Protein AF-A0A8H5BS83-F1 (afdb_monomer_lite)

Foldseek 3Di:
DDDDDDDDDDDDDPPPPDPPPPPPPPPDAAEDEDADQDALVRLLVVVVVPHQEYEYAQKAAPVVAQIDGRPNRLNSVVSNVSSPHPHYHYDYHGHDDDPRRHDDPVRNVVRSVVVVVVRD

Secondary structure (DSSP, 8-state):
------------------------------EEEESS---HHHHHHHHHTT--EEEEEEEE--GGGT-EE-TTHHHHHHHHHHTT--EEEEEE-----STT-S--HHHHHHHHHHHHHTT-

Radius of gyration: 28.86 Å; chains: 1; bounding box: 97×29×57 Å

InterPro domains:
  IPR002053 Glycoside hydrolase, family 25 [PS51904] (28-120)
  IPR017853 Glycoside hydrolase superfamily [SSF51445] (29-105)
  IPR051595 Glycosyl Hydrolase 25 Enzymes [PTHR23208] (21-112)

Sequence (120 aa):
MTTLEFASSAMFKPLLSLPLGAVSALTLVHGVDSSQLVSIATWQKTYDQGFTKAVVRGYQKACSVGGRVDSNFVQSYKNARAAGFTNIDTYWYPCTGFKNKYKSYAKQIAELGATFDANK

pLDDT: mean 84.96, std 18.14, range [33.09, 98.75]

Structure (mmCIF, N/CA/C/O backbone):
data_AF-A0A8H5BS83-F1
#
_entry.id   AF-A0A8H5BS83-F1
#
loop_
_atom_site.group_PDB
_atom_site.id
_atom_site.type_symbol
_atom_site.label_atom_id
_atom_site.label_alt_id
_atom_site.label_comp_id
_atom_site.label_asym_id
_atom_site.label_entity_id
_atom_site.label_seq_id
_atom_site.pdbx_PDB_ins_code
_atom_site.Cartn_x
_atom_site.Cartn_y
_atom_site.Cartn_z
_atom_site.occupancy
_atom_site.B_iso_or_equiv
_atom_site.auth_seq_id
_atom_site.auth_comp_id
_atom_site.auth_asym_id
_atom_site.auth_atom_id
_atom_site.pdbx_PDB_model_num
ATOM 1 N N . MET A 1 1 ? -76.843 -1.249 36.168 1.00 39.59 1 MET A N 1
ATOM 2 C CA . MET A 1 1 ? -77.778 -0.583 35.239 1.00 39.59 1 MET A CA 1
ATOM 3 C C . MET A 1 1 ? -77.256 0.836 35.045 1.00 39.59 1 MET A C 1
ATOM 5 O O . MET A 1 1 ? -77.323 1.590 36.000 1.00 39.59 1 MET A O 1
ATOM 9 N N . THR A 1 2 ? -76.392 1.111 34.054 1.00 37.03 2 THR A N 1
ATOM 10 C CA . THR A 1 2 ? -76.715 1.424 32.629 1.00 37.03 2 THR A CA 1
ATOM 11 C C . THR A 1 2 ? -77.603 2.681 32.593 1.00 37.03 2 THR A C 1
ATOM 13 O O . THR A 1 2 ? -78.666 2.636 33.194 1.00 37.03 2 THR A O 1
ATOM 16 N N . THR A 1 3 ? -77.277 3.846 32.019 1.00 39.97 3 THR A N 1
ATOM 17 C CA . THR A 1 3 ? -76.352 4.276 30.945 1.00 39.97 3 THR A CA 1
ATOM 18 C C . THR A 1 3 ? -76.298 5.812 30.958 1.00 39.97 3 THR A C 1
ATOM 20 O O . THR A 1 3 ? -77.293 6.439 31.311 1.00 39.97 3 THR A O 1
ATOM 23 N N . LEU A 1 4 ? -75.207 6.419 30.484 1.00 33.09 4 LEU A N 1
ATOM 24 C CA . LEU A 1 4 ? -75.225 7.776 29.924 1.00 33.09 4 LEU A CA 1
ATOM 25 C C . LEU A 1 4 ? -74.154 7.865 28.829 1.00 33.09 4 LEU A C 1
ATOM 27 O O . LEU A 1 4 ? -72.963 7.751 29.108 1.00 33.09 4 LEU A O 1
ATOM 31 N N . GLU A 1 5 ? -74.604 8.013 27.583 1.00 47.50 5 GLU A N 1
ATOM 32 C CA . GLU A 1 5 ? -73.781 8.438 26.452 1.00 47.50 5 GLU A CA 1
ATOM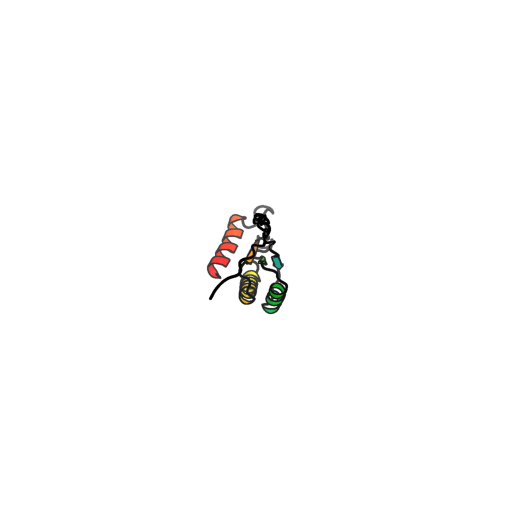 33 C C . GLU A 1 5 ? -73.657 9.964 26.463 1.00 47.50 5 GLU A C 1
ATOM 35 O O . GLU A 1 5 ? -74.653 10.661 26.639 1.00 47.50 5 GLU A O 1
ATOM 40 N N . PHE A 1 6 ? -72.460 10.477 26.179 1.00 38.94 6 PHE A N 1
ATOM 41 C CA . PHE A 1 6 ? -72.295 11.752 25.487 1.00 38.94 6 PHE A CA 1
ATOM 42 C C . PHE A 1 6 ? -71.149 11.624 24.485 1.00 38.94 6 PHE A C 1
ATOM 44 O O . PHE A 1 6 ? -70.009 11.320 24.839 1.00 38.94 6 PHE A O 1
ATOM 51 N N . ALA A 1 7 ? -71.490 11.845 23.219 1.00 48.47 7 ALA A N 1
ATOM 52 C CA . ALA A 1 7 ? -70.564 11.956 22.109 1.00 48.47 7 ALA A CA 1
ATOM 53 C C . ALA A 1 7 ? -69.675 13.201 22.269 1.00 48.47 7 ALA A C 1
ATOM 55 O O . ALA A 1 7 ? -70.159 14.282 22.599 1.00 48.47 7 ALA A O 1
ATOM 56 N N . SER A 1 8 ? -68.382 13.061 21.971 1.00 52.06 8 SER A N 1
ATOM 57 C CA . SER A 1 8 ? -67.481 14.189 21.734 1.00 52.06 8 SER A CA 1
ATOM 58 C C . SER A 1 8 ? -66.656 13.906 20.485 1.00 52.06 8 SER A C 1
ATOM 60 O O . SER A 1 8 ? -65.900 12.936 20.418 1.00 52.06 8 SER A O 1
ATOM 62 N N . SER A 1 9 ? -66.861 14.744 19.470 1.00 54.56 9 SER A N 1
ATOM 63 C CA . SER A 1 9 ? -66.128 14.746 18.209 1.00 54.56 9 SER A CA 1
ATOM 64 C C . SER A 1 9 ? -64.641 14.994 18.451 1.00 54.56 9 SER A C 1
ATOM 66 O O . SER A 1 9 ? -64.250 16.086 18.858 1.00 54.56 9 SER A O 1
ATOM 68 N N . ALA A 1 10 ? -63.798 14.016 18.126 1.00 55.28 10 ALA A N 1
ATOM 69 C CA . ALA A 1 10 ? -62.362 14.227 18.001 1.00 55.28 10 ALA A CA 1
ATOM 70 C C . ALA A 1 10 ? -61.991 14.345 16.516 1.00 55.28 10 ALA A C 1
ATOM 72 O O . ALA A 1 10 ? -62.198 13.432 15.720 1.00 55.28 10 ALA A O 1
ATOM 73 N N . MET A 1 11 ? -61.469 15.521 16.170 1.00 60.38 11 MET A N 1
ATOM 74 C CA . MET A 1 11 ? -60.917 15.909 14.875 1.00 60.38 11 MET A CA 1
ATOM 75 C C . MET A 1 11 ? -60.063 14.807 14.231 1.00 60.38 11 MET A C 1
ATOM 77 O O . MET A 1 11 ? -59.026 14.418 14.768 1.00 60.38 11 MET A O 1
ATOM 81 N N . PHE A 1 12 ? -60.428 14.399 13.016 1.00 51.12 12 PHE A N 1
ATOM 82 C CA . PHE A 1 12 ? -59.527 13.684 12.115 1.00 51.12 12 PHE A CA 1
ATOM 83 C C . PHE A 1 12 ? -58.439 14.661 11.637 1.00 51.12 12 PHE A C 1
ATOM 85 O O . PHE A 1 12 ? -58.647 15.443 10.710 1.00 51.12 12 PHE A O 1
ATOM 92 N N . LYS A 1 13 ? -57.273 14.660 12.293 1.00 61.16 13 LYS A N 1
ATOM 93 C CA . LYS A 1 13 ? -56.057 15.280 11.746 1.00 61.16 13 LYS A CA 1
ATOM 94 C C . LYS A 1 13 ? -55.465 14.319 10.712 1.00 61.16 13 LYS A C 1
ATOM 96 O O . LYS A 1 13 ? -55.112 13.204 11.098 1.00 61.16 13 LYS A O 1
ATOM 101 N N . PRO A 1 14 ? -55.311 14.706 9.434 1.00 51.28 14 PRO A N 1
ATOM 102 C CA . PRO A 1 14 ? -54.556 13.887 8.505 1.00 51.28 14 PRO A CA 1
ATOM 103 C C . PRO A 1 14 ? -53.094 13.917 8.954 1.00 51.28 14 PRO A C 1
ATOM 105 O O . PRO A 1 14 ? -52.447 14.965 8.960 1.00 51.28 14 PRO A O 1
ATOM 108 N N . LEU A 1 15 ? -52.586 12.765 9.391 1.00 62.50 15 LEU A N 1
ATOM 109 C CA . LEU A 1 15 ? -51.164 12.561 9.609 1.00 62.50 15 LEU A CA 1
ATOM 110 C C . LEU A 1 15 ? -50.515 12.587 8.223 1.00 62.50 15 LEU A C 1
ATOM 112 O O . LEU A 1 15 ? -50.563 11.602 7.490 1.00 62.50 15 LEU A O 1
ATOM 116 N N . LEU A 1 16 ? -49.989 13.747 7.831 1.00 59.75 16 LEU A N 1
ATOM 117 C CA . LEU A 1 16 ? -49.218 13.901 6.605 1.00 59.75 16 LEU A CA 1
ATOM 118 C C . LEU A 1 16 ? -47.901 13.137 6.804 1.00 59.75 16 LEU A C 1
ATOM 120 O O . LEU A 1 16 ? -46.929 13.667 7.339 1.00 59.75 16 LEU A O 1
ATOM 124 N N . SER A 1 17 ? -47.898 11.856 6.446 1.00 64.12 17 SER A N 1
ATOM 125 C CA . SER A 1 17 ? -46.708 11.019 6.374 1.00 64.12 17 SER A CA 1
ATOM 126 C C . SER A 1 17 ? -45.834 11.529 5.233 1.00 64.12 17 SER A C 1
ATOM 128 O O . SER A 1 17 ? -45.966 11.121 4.082 1.00 64.12 17 SER A O 1
ATOM 130 N N . LEU A 1 18 ? -44.951 12.474 5.556 1.00 61.38 18 LEU A N 1
ATOM 131 C CA . LEU A 1 18 ? -43.891 12.905 4.658 1.00 61.38 18 LEU A CA 1
ATOM 132 C C . LEU A 1 18 ? -43.026 11.668 4.358 1.00 61.38 18 LEU A C 1
ATOM 134 O O . LEU A 1 18 ? -42.468 11.099 5.303 1.00 61.38 18 LEU A O 1
ATOM 138 N N . PRO A 1 19 ? -42.908 11.205 3.100 1.00 60.75 19 PRO A N 1
ATOM 139 C CA . PRO A 1 19 ? -41.924 10.190 2.790 1.00 60.75 19 PRO A CA 1
ATOM 140 C C . PRO A 1 19 ? -40.574 10.864 3.005 1.00 60.75 19 PRO A C 1
ATOM 142 O O . PRO A 1 19 ? -40.184 11.754 2.248 1.00 60.75 19 PRO A O 1
ATOM 145 N N . LEU A 1 20 ? -39.891 10.494 4.088 1.00 63.34 20 LEU A N 1
ATOM 146 C CA . LEU A 1 20 ? -38.491 10.822 4.291 1.00 63.34 20 LEU A CA 1
ATOM 147 C C . LEU A 1 20 ? -37.751 10.126 3.147 1.00 63.34 20 LEU A C 1
ATOM 149 O O . LEU A 1 20 ? -37.424 8.943 3.225 1.00 63.34 20 LEU A O 1
ATOM 153 N N . GLY A 1 21 ? -37.607 10.833 2.025 1.00 62.72 21 GLY A N 1
ATOM 154 C CA . GLY A 1 21 ? -36.813 10.376 0.903 1.00 62.72 21 GLY A CA 1
ATOM 155 C C . GLY A 1 21 ? -35.449 10.023 1.462 1.00 62.72 21 GLY A C 1
ATOM 156 O O . GLY A 1 21 ? -34.810 10.864 2.094 1.00 62.72 21 GLY A O 1
ATOM 157 N N . ALA A 1 22 ? -35.054 8.762 1.309 1.00 65.38 22 ALA A N 1
ATOM 158 C CA . ALA A 1 22 ? -33.744 8.295 1.708 1.00 65.38 22 ALA A CA 1
ATOM 159 C C . ALA A 1 22 ? -32.716 9.095 0.907 1.00 65.38 22 ALA A C 1
ATOM 161 O O . ALA A 1 22 ? -32.412 8.779 -0.242 1.00 65.38 22 ALA A O 1
ATOM 162 N N . VAL A 1 23 ? -32.215 10.179 1.495 1.00 63.66 23 VAL A N 1
ATOM 163 C CA . VAL A 1 23 ? -31.027 10.845 0.993 1.00 63.66 23 VAL A CA 1
ATOM 164 C C . VAL A 1 23 ? -29.923 9.833 1.245 1.00 63.66 23 VAL A C 1
ATOM 166 O O . VAL A 1 23 ? -29.506 9.646 2.387 1.00 63.66 23 VAL A O 1
ATOM 169 N N . SER A 1 24 ? -29.515 9.096 0.210 1.00 62.91 24 SER A N 1
ATOM 170 C CA . SER A 1 24 ? -28.300 8.292 0.277 1.00 62.91 24 SER A CA 1
ATOM 171 C C . SER A 1 24 ? -27.160 9.251 0.587 1.00 62.91 24 SER A C 1
ATOM 173 O O . SER A 1 24 ? -26.641 9.927 -0.299 1.00 62.91 24 SER A O 1
ATOM 175 N N . ALA A 1 25 ? -26.809 9.357 1.866 1.00 65.69 25 ALA A N 1
ATOM 176 C CA . ALA A 1 25 ? -25.609 10.043 2.281 1.00 65.69 25 ALA A CA 1
ATOM 177 C C . ALA A 1 25 ? -24.447 9.281 1.645 1.00 65.69 25 ALA A C 1
ATOM 179 O O . ALA A 1 25 ? -24.178 8.132 1.997 1.00 65.69 25 ALA A O 1
ATOM 180 N N . LEU A 1 26 ? -23.793 9.898 0.662 1.00 71.25 26 LEU A N 1
ATOM 181 C CA . LEU A 1 26 ? -22.501 9.425 0.191 1.00 71.25 26 LEU A CA 1
ATOM 182 C C . LEU A 1 26 ? -21.574 9.446 1.408 1.00 71.25 26 LEU A C 1
ATOM 184 O O . LEU A 1 26 ? -21.247 10.511 1.930 1.00 71.25 26 LEU A O 1
ATOM 188 N N . THR A 1 27 ? -21.204 8.271 1.909 1.00 76.50 27 THR A N 1
ATOM 189 C CA . THR A 1 27 ? -20.268 8.154 3.025 1.00 76.50 27 THR A CA 1
ATOM 190 C C . THR A 1 27 ? -18.903 8.630 2.550 1.00 76.50 27 THR A C 1
ATOM 192 O O . THR A 1 27 ? -18.232 7.938 1.780 1.00 76.50 27 THR A O 1
ATOM 195 N N . LEU A 1 28 ? -18.502 9.826 2.979 1.00 85.38 28 LEU A N 1
ATOM 196 C CA . LEU A 1 28 ? -17.177 10.363 2.706 1.00 85.38 28 LEU A CA 1
ATOM 197 C C . LEU A 1 28 ? -16.125 9.470 3.380 1.00 85.38 28 LEU A C 1
ATOM 199 O O . LEU A 1 28 ? -16.129 9.303 4.599 1.00 85.38 28 LEU A O 1
ATOM 203 N N . VAL A 1 29 ? -15.234 8.878 2.581 1.00 91.44 29 VAL A N 1
ATOM 204 C CA . VAL A 1 29 ? -14.134 8.047 3.086 1.00 91.44 29 VAL A CA 1
ATOM 205 C C . VAL A 1 29 ? -12.935 8.938 3.379 1.00 91.44 29 VAL A C 1
ATOM 207 O O . VAL A 1 29 ? -12.301 9.457 2.461 1.00 91.44 29 VAL A O 1
ATOM 210 N N . HIS A 1 30 ? -12.601 9.083 4.659 1.00 94.19 30 HIS A N 1
ATOM 211 C CA . HIS A 1 30 ? -11.379 9.756 5.086 1.00 94.19 30 HIS A CA 1
ATOM 212 C C . HIS A 1 30 ? -10.222 8.758 5.074 1.00 94.19 30 HIS A C 1
ATOM 214 O O . HIS A 1 30 ? -10.194 7.802 5.855 1.00 94.19 30 HIS A O 1
ATOM 220 N N . GLY A 1 31 ? -9.287 8.978 4.152 1.00 96.12 31 GLY A N 1
ATOM 221 C CA . GLY A 1 31 ? -8.074 8.187 4.016 1.00 96.12 31 GLY A CA 1
ATOM 222 C C . GLY A 1 31 ? -6.843 8.916 4.539 1.00 96.12 31 GLY A C 1
ATOM 223 O O . GLY A 1 31 ? -6.771 10.140 4.478 1.00 96.12 31 GLY A O 1
ATOM 224 N N . VAL A 1 32 ? -5.866 8.153 5.015 1.00 97.38 32 VAL A N 1
ATOM 225 C CA . VAL A 1 32 ? -4.534 8.643 5.387 1.00 97.38 32 VAL A CA 1
ATOM 226 C C . VAL A 1 32 ? -3.475 7.813 4.668 1.00 97.38 32 VAL A C 1
ATOM 228 O O . VAL A 1 32 ? -3.556 6.582 4.649 1.00 97.38 32 VAL A O 1
ATOM 231 N N . ASP A 1 33 ? -2.488 8.477 4.064 1.00 97.62 33 ASP A N 1
ATOM 232 C CA . ASP A 1 33 ? -1.376 7.816 3.389 1.00 97.62 33 ASP A CA 1
ATOM 233 C C . ASP A 1 33 ? -0.045 7.994 4.123 1.00 97.62 33 ASP A C 1
ATOM 235 O O . ASP A 1 33 ? 0.177 8.962 4.851 1.00 97.62 33 ASP A O 1
ATOM 239 N N . SER A 1 34 ? 0.856 7.031 3.940 1.00 97.56 34 SER A N 1
ATOM 240 C CA . SER A 1 34 ? 2.245 7.192 4.352 1.00 97.56 34 SER A CA 1
ATOM 241 C C . SER A 1 34 ? 3.192 6.420 3.450 1.00 97.56 34 SER A C 1
ATOM 243 O O . SER A 1 34 ? 2.916 5.319 2.962 1.00 97.56 34 SER A O 1
ATOM 245 N N . SER A 1 35 ? 4.365 7.015 3.266 1.00 96.62 35 SER A N 1
ATOM 246 C CA . SER A 1 35 ? 5.483 6.431 2.539 1.00 96.62 35 SER A CA 1
ATOM 247 C C . SER A 1 35 ? 6.583 5.886 3.453 1.00 96.62 35 SER A C 1
ATOM 249 O O . SER A 1 35 ? 7.615 5.431 2.959 1.00 96.62 35 SER A O 1
ATOM 251 N N . GLN A 1 36 ? 6.427 6.037 4.766 1.00 97.38 36 GLN A N 1
ATOM 252 C CA . GLN A 1 36 ? 7.386 5.593 5.773 1.00 97.38 36 GLN A CA 1
ATOM 253 C C . GLN A 1 36 ? 6.876 4.324 6.455 1.00 97.38 36 GLN A C 1
ATOM 255 O O . GLN A 1 36 ? 5.709 3.947 6.317 1.00 97.38 36 GLN A O 1
ATOM 260 N N . LEU A 1 37 ? 7.751 3.664 7.213 1.00 98.12 37 LEU A N 1
ATOM 261 C CA . LEU A 1 37 ? 7.304 2.631 8.134 1.00 98.12 37 LEU A CA 1
ATOM 262 C C . LEU A 1 37 ? 6.466 3.284 9.239 1.00 98.12 37 LEU A C 1
ATOM 264 O O . LEU A 1 37 ? 6.969 4.112 9.996 1.00 98.12 37 LEU A O 1
ATOM 268 N N . VAL A 1 38 ? 5.191 2.912 9.326 1.00 97.94 38 VAL A N 1
ATOM 269 C CA . VAL A 1 38 ? 4.267 3.411 10.351 1.00 97.94 38 VAL A CA 1
ATOM 270 C C . VAL A 1 38 ? 4.008 2.294 11.355 1.00 97.94 38 VAL A C 1
ATOM 272 O O . VAL A 1 38 ? 3.715 1.161 10.969 1.00 97.94 38 VAL A O 1
ATOM 275 N N . SER A 1 39 ? 4.155 2.591 12.646 1.00 98.56 39 SER A N 1
ATOM 276 C CA . SER A 1 39 ? 3.918 1.624 13.722 1.00 98.56 39 SER A CA 1
ATOM 277 C C . SER A 1 39 ? 2.428 1.295 13.868 1.00 98.56 39 SER A C 1
ATOM 279 O O . SER A 1 39 ? 1.564 2.066 13.449 1.00 98.56 39 SER A O 1
ATOM 281 N N . ILE A 1 40 ? 2.121 0.169 14.520 1.00 98.75 40 ILE A N 1
ATOM 282 C CA . ILE A 1 40 ? 0.737 -0.208 14.855 1.00 98.75 40 ILE A CA 1
ATOM 283 C C . ILE A 1 40 ? 0.071 0.895 15.689 1.00 98.75 40 ILE A C 1
ATOM 285 O O . ILE A 1 40 ? -1.036 1.307 15.373 1.00 98.75 40 ILE A O 1
ATOM 289 N N . ALA A 1 41 ? 0.763 1.432 16.701 1.00 98.69 41 ALA A N 1
ATOM 290 C CA . ALA A 1 41 ? 0.219 2.470 17.579 1.00 98.69 41 ALA A CA 1
ATOM 291 C C . ALA A 1 41 ? -0.143 3.764 16.829 1.00 98.69 41 ALA A C 1
ATOM 293 O O . ALA A 1 41 ? -1.162 4.386 17.124 1.00 98.69 41 ALA A O 1
ATOM 294 N N . THR A 1 42 ? 0.659 4.166 15.838 1.00 98.50 42 THR A N 1
ATOM 295 C CA . THR A 1 42 ? 0.344 5.341 15.017 1.00 98.50 42 THR A CA 1
ATOM 296 C C . THR A 1 42 ? -0.873 5.088 14.131 1.00 98.50 42 THR A C 1
ATOM 298 O O . THR A 1 42 ? -1.751 5.946 14.068 1.00 98.50 42 THR A O 1
ATOM 301 N N . TRP A 1 43 ? -0.973 3.912 13.499 1.00 98.25 43 TRP A N 1
ATOM 302 C CA . TRP A 1 43 ? -2.178 3.547 12.749 1.00 98.25 43 TRP A CA 1
ATOM 303 C C . TRP A 1 43 ? -3.412 3.479 13.651 1.00 98.25 43 TRP A C 1
ATOM 305 O O . TRP A 1 43 ? -4.445 4.039 13.297 1.00 98.25 43 TRP A O 1
ATOM 315 N N . GLN A 1 44 ? -3.296 2.886 14.840 1.00 98.56 44 GLN A N 1
ATOM 316 C CA . GLN A 1 44 ? -4.401 2.808 15.794 1.00 98.56 44 GLN A CA 1
ATOM 317 C C . GLN A 1 44 ? -4.899 4.207 16.156 1.00 98.56 44 GLN A C 1
ATOM 319 O O . GLN A 1 44 ? -6.088 4.478 16.061 1.00 98.56 44 GLN A O 1
ATOM 324 N N . LYS A 1 45 ? -3.983 5.143 16.432 1.00 98.38 45 LYS A N 1
ATOM 325 C CA . LYS A 1 45 ? -4.352 6.536 16.698 1.00 98.38 45 LYS A CA 1
ATOM 326 C C . LYS A 1 45 ? -5.122 7.173 15.538 1.00 98.38 45 LYS A C 1
ATOM 328 O O . LYS A 1 45 ? -6.075 7.903 15.783 1.00 98.38 45 LYS A O 1
ATOM 333 N N . THR A 1 46 ? -4.729 6.924 14.286 1.00 97.50 46 THR A N 1
ATOM 334 C CA . THR A 1 46 ? -5.483 7.441 13.127 1.00 97.50 46 THR A CA 1
ATOM 335 C C . THR A 1 46 ? -6.853 6.780 12.984 1.00 97.50 46 THR A C 1
ATOM 337 O O . THR A 1 46 ? -7.826 7.458 12.669 1.00 97.50 46 THR A O 1
ATOM 340 N N . TYR A 1 47 ? -6.954 5.481 13.266 1.00 97.50 47 TYR A N 1
ATOM 341 C CA . TYR A 1 47 ? -8.224 4.763 13.259 1.00 97.50 47 TYR A CA 1
ATOM 342 C C . TYR A 1 47 ? -9.182 5.329 14.319 1.00 97.50 47 TYR A C 1
ATOM 344 O O . TYR A 1 47 ? -10.322 5.670 14.011 1.00 97.50 47 TYR A O 1
ATOM 352 N N . ASP A 1 48 ? -8.684 5.556 15.537 1.00 97.75 48 ASP A N 1
ATOM 353 C CA . ASP A 1 48 ? -9.441 6.138 16.653 1.00 97.75 48 ASP A CA 1
ATOM 354 C C . ASP A 1 48 ? -9.883 7.591 16.376 1.00 97.75 48 ASP A C 1
ATOM 356 O O . ASP A 1 48 ? -10.855 8.076 16.952 1.00 97.75 48 ASP A O 1
ATOM 360 N N . GLN A 1 49 ? -9.196 8.292 15.465 1.00 97.31 49 GLN A N 1
ATOM 361 C CA . GLN A 1 49 ? -9.572 9.624 14.972 1.00 97.31 49 GLN A CA 1
ATOM 362 C C . GLN A 1 49 ? -10.639 9.594 13.863 1.00 97.31 49 GLN A C 1
ATOM 364 O O . GLN A 1 49 ? -11.035 10.650 13.370 1.00 97.31 49 GLN A O 1
ATOM 369 N N . GLY A 1 50 ? -11.118 8.411 13.468 1.00 96.12 50 GLY A N 1
ATOM 370 C CA . GLY A 1 50 ? -12.205 8.243 12.504 1.00 96.12 50 GLY A CA 1
ATOM 371 C C . GLY A 1 50 ? -11.764 8.116 11.045 1.00 96.12 50 GLY A C 1
ATOM 372 O O . GLY A 1 50 ? -12.610 8.156 10.149 1.00 96.12 50 GLY A O 1
ATOM 373 N N . PHE A 1 51 ? -10.466 7.945 10.774 1.00 97.56 51 PHE A N 1
ATOM 374 C CA . PHE A 1 51 ? -10.015 7.580 9.432 1.00 97.56 51 PHE A CA 1
ATOM 375 C C . PHE A 1 51 ? -10.398 6.131 9.144 1.00 97.56 51 PHE A C 1
ATOM 377 O O . PHE A 1 51 ? -10.113 5.228 9.925 1.00 97.56 51 PHE A O 1
ATOM 384 N N . THR A 1 52 ? -11.024 5.902 7.994 1.00 96.00 52 THR A N 1
ATOM 385 C CA . THR A 1 52 ? -11.564 4.587 7.619 1.00 96.00 52 THR A CA 1
ATOM 386 C C . THR A 1 52 ? -10.775 3.918 6.505 1.00 96.00 52 THR A C 1
ATOM 388 O O . THR A 1 52 ? -11.048 2.763 6.186 1.00 96.00 52 THR A O 1
ATOM 391 N N . LYS A 1 53 ? -9.783 4.608 5.927 1.00 98.12 53 LYS A N 1
ATOM 392 C CA . LYS A 1 53 ? -8.903 4.074 4.887 1.00 98.12 53 LYS A CA 1
ATOM 393 C C . LYS A 1 53 ? -7.431 4.359 5.177 1.00 98.12 53 LYS A C 1
ATOM 395 O O . LYS A 1 53 ? -7.062 5.492 5.470 1.00 98.12 53 LYS A O 1
ATOM 400 N N . ALA A 1 54 ? -6.585 3.346 5.023 1.00 98.19 54 ALA A N 1
ATOM 401 C CA . ALA A 1 54 ? -5.131 3.504 5.041 1.00 98.19 54 ALA A CA 1
ATOM 402 C C . ALA A 1 54 ? -4.571 3.329 3.623 1.00 98.19 54 ALA A C 1
ATOM 404 O O . ALA A 1 54 ? -5.025 2.462 2.878 1.00 98.19 54 ALA A O 1
ATOM 405 N N . VAL A 1 55 ? -3.582 4.135 3.238 1.00 98.38 55 VAL A N 1
ATOM 406 C CA . VAL A 1 55 ? -2.899 4.009 1.944 1.00 98.38 55 VAL A CA 1
ATOM 407 C C . VAL A 1 55 ? -1.393 3.895 2.164 1.00 98.38 55 VAL A C 1
ATOM 409 O O . VAL A 1 55 ? -0.722 4.836 2.579 1.00 98.38 55 VAL A O 1
ATOM 412 N N . VAL A 1 56 ? -0.826 2.727 1.887 1.00 98.19 56 VAL A N 1
ATOM 413 C CA . VAL A 1 56 ? 0.607 2.471 2.102 1.00 98.19 56 VAL A CA 1
ATOM 414 C C . VAL A 1 56 ? 1.352 2.602 0.777 1.00 98.19 56 VAL A C 1
ATOM 416 O O . VAL A 1 56 ? 0.901 2.045 -0.222 1.00 98.19 56 VAL A O 1
ATOM 419 N N . ARG A 1 57 ? 2.513 3.271 0.719 1.00 98.38 57 ARG A N 1
ATOM 420 C CA . ARG A 1 57 ? 3.337 3.221 -0.506 1.00 98.38 57 ARG A CA 1
ATOM 421 C C . ARG A 1 57 ? 3.797 1.790 -0.779 1.00 98.38 57 ARG A C 1
ATOM 423 O O . ARG A 1 57 ? 4.565 1.234 -0.001 1.00 98.38 57 ARG A O 1
ATOM 430 N N . GLY A 1 58 ? 3.367 1.222 -1.900 1.00 97.56 58 GLY A N 1
ATOM 431 C CA . GLY A 1 58 ? 3.724 -0.141 -2.301 1.00 97.56 58 GLY A CA 1
ATOM 432 C C . GLY A 1 58 ? 4.953 -0.190 -3.184 1.00 97.56 58 GLY A C 1
ATOM 433 O O . GLY A 1 58 ? 5.732 -1.136 -3.142 1.00 97.56 58 GLY A O 1
ATOM 434 N N . TYR A 1 59 ? 5.163 0.863 -3.968 1.00 97.31 59 TYR A N 1
ATOM 435 C CA . TYR A 1 59 ? 6.272 0.952 -4.904 1.00 97.31 59 TYR A CA 1
ATOM 436 C C . TYR A 1 59 ? 6.886 2.340 -4.849 1.00 97.31 59 TYR A C 1
ATOM 438 O O . TYR A 1 59 ? 6.171 3.343 -4.811 1.00 97.31 59 TYR A O 1
ATOM 446 N N . GLN A 1 60 ? 8.210 2.399 -4.873 1.00 94.94 60 GLN A N 1
ATOM 447 C CA . GLN A 1 60 ? 8.969 3.637 -4.836 1.00 94.94 60 GLN A CA 1
ATOM 448 C C . GLN A 1 60 ? 9.748 3.844 -6.132 1.00 94.94 60 GLN A C 1
ATOM 450 O O . GLN A 1 60 ? 10.263 2.902 -6.739 1.00 94.94 60 GLN A O 1
ATOM 455 N N . LYS A 1 61 ? 9.918 5.121 -6.484 1.00 90.94 61 LYS A N 1
ATOM 456 C CA . LYS A 1 61 ? 10.605 5.562 -7.696 1.00 90.94 61 LYS A CA 1
ATOM 457 C C . LYS A 1 61 ? 11.962 4.872 -7.874 1.00 90.94 61 LYS A C 1
ATOM 459 O O . LYS A 1 61 ? 12.197 4.290 -8.917 1.00 90.94 61 LYS A O 1
ATOM 464 N N . ALA A 1 62 ? 12.851 4.927 -6.875 1.00 88.44 62 ALA A N 1
ATOM 465 C CA . ALA A 1 62 ? 14.152 4.229 -6.871 1.00 88.44 62 ALA A CA 1
ATOM 466 C C . ALA A 1 62 ? 14.824 4.133 -8.263 1.00 88.44 62 ALA A C 1
ATOM 468 O O . ALA A 1 62 ? 15.165 3.046 -8.733 1.00 88.44 62 ALA A O 1
ATOM 469 N N . CYS A 1 63 ? 14.961 5.269 -8.959 1.00 86.06 63 CYS A N 1
ATOM 470 C CA . CYS A 1 63 ? 15.315 5.262 -10.381 1.00 86.06 63 CYS A CA 1
ATOM 471 C C . CYS A 1 63 ? 16.697 4.671 -10.673 1.00 86.06 63 CYS A C 1
ATOM 473 O O . CYS A 1 63 ? 16.915 4.191 -11.777 1.00 86.06 63 CYS A O 1
ATOM 475 N N . SER A 1 64 ? 17.615 4.627 -9.704 1.00 85.69 64 SER A N 1
ATOM 476 C CA . SER A 1 64 ? 18.902 3.935 -9.863 1.00 85.69 64 SER A CA 1
ATOM 477 C C . SER A 1 64 ? 18.755 2.446 -10.206 1.00 85.69 64 SER A C 1
ATOM 479 O O . SER A 1 64 ? 19.642 1.886 -10.839 1.00 85.69 64 SER A O 1
ATOM 481 N N . VAL A 1 65 ? 17.631 1.823 -9.837 1.00 86.38 65 VAL A N 1
ATOM 482 C CA . VAL A 1 65 ? 17.302 0.415 -10.128 1.00 86.38 65 VAL A CA 1
ATOM 483 C C . VAL A 1 65 ? 16.042 0.264 -10.991 1.00 86.38 65 VAL A C 1
ATOM 485 O O . VAL A 1 65 ? 15.491 -0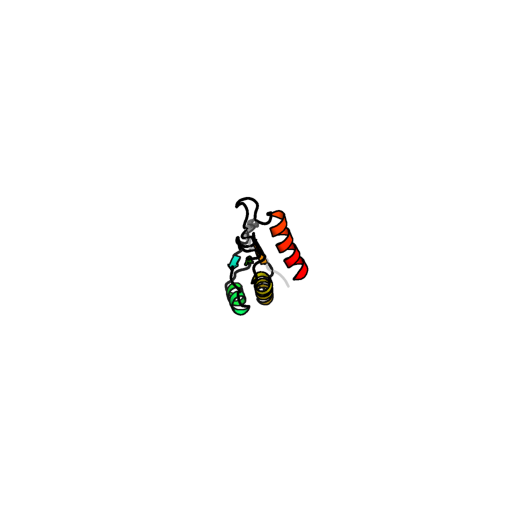.828 -11.117 1.00 86.38 65 VAL A O 1
ATOM 488 N N . GLY A 1 66 ? 15.567 1.365 -11.585 1.00 87.75 66 GLY A N 1
ATOM 489 C CA . GLY A 1 66 ? 14.384 1.377 -12.447 1.00 87.75 66 GLY A CA 1
ATOM 490 C C . GLY A 1 66 ? 13.060 1.132 -11.725 1.00 87.75 66 GLY A C 1
ATOM 491 O O . GLY A 1 66 ? 12.126 0.650 -12.361 1.00 87.75 66 GLY A O 1
ATOM 492 N N . GLY A 1 67 ? 12.986 1.448 -10.428 1.00 91.94 67 GLY A N 1
ATOM 493 C CA . GLY A 1 67 ? 11.814 1.183 -9.599 1.00 91.94 67 GLY A CA 1
ATOM 494 C C . GLY A 1 67 ? 11.926 -0.089 -8.763 1.00 91.94 67 GLY A C 1
ATOM 495 O O . GLY A 1 67 ? 12.544 -1.082 -9.164 1.00 91.94 67 GLY A O 1
ATOM 496 N N . ARG A 1 68 ? 11.334 -0.059 -7.567 1.00 94.56 68 ARG A N 1
ATOM 497 C CA . ARG A 1 68 ? 11.217 -1.238 -6.700 1.00 94.56 68 ARG A CA 1
ATOM 498 C C . ARG A 1 68 ? 10.005 -1.146 -5.782 1.00 94.56 68 ARG A C 1
ATOM 500 O O . ARG A 1 68 ? 9.554 -0.048 -5.456 1.00 94.56 68 ARG A O 1
ATOM 507 N N . VAL A 1 69 ? 9.567 -2.304 -5.300 1.00 97.25 69 VAL A N 1
ATOM 508 C CA . VAL A 1 69 ? 8.653 -2.411 -4.157 1.00 97.25 69 VAL A CA 1
ATOM 509 C C . VAL A 1 69 ? 9.271 -1.677 -2.964 1.00 97.25 69 VAL A C 1
ATOM 511 O O . VAL A 1 69 ? 10.470 -1.807 -2.707 1.00 97.25 69 VAL A O 1
ATOM 514 N N . ASP A 1 70 ? 8.480 -0.852 -2.280 1.00 97.44 70 ASP A N 1
ATOM 515 C CA . ASP A 1 70 ? 8.953 -0.124 -1.103 1.00 97.44 70 ASP A CA 1
ATOM 516 C C . ASP A 1 70 ? 9.270 -1.119 0.021 1.00 97.44 70 ASP A C 1
ATOM 518 O O . ASP A 1 70 ? 8.455 -1.982 0.346 1.00 97.44 70 ASP A O 1
ATOM 522 N N . SER A 1 71 ? 10.452 -1.008 0.628 1.00 97.00 71 SER A N 1
ATOM 523 C CA . SER A 1 71 ? 10.881 -1.920 1.696 1.00 97.00 71 SER A CA 1
ATOM 524 C C . SER A 1 71 ? 9.990 -1.851 2.939 1.00 97.00 71 SER A C 1
ATOM 526 O O . SER A 1 71 ? 9.948 -2.804 3.710 1.00 97.00 71 SER A O 1
ATOM 528 N N . ASN A 1 72 ? 9.261 -0.749 3.128 1.00 97.75 72 ASN A N 1
ATOM 529 C CA . ASN A 1 72 ? 8.330 -0.579 4.239 1.00 97.75 72 ASN A CA 1
ATOM 530 C C . ASN A 1 72 ? 6.931 -1.130 3.936 1.00 97.75 72 ASN A C 1
ATOM 532 O O . ASN A 1 72 ? 6.128 -1.251 4.858 1.00 97.75 72 ASN A O 1
ATOM 536 N N . PHE A 1 73 ? 6.620 -1.458 2.676 1.00 97.44 73 PHE A N 1
ATOM 537 C CA . PHE A 1 73 ? 5.257 -1.749 2.229 1.00 97.44 73 PHE A CA 1
ATOM 538 C C . PHE A 1 73 ? 4.588 -2.862 3.041 1.00 97.44 73 PHE A C 1
ATOM 540 O O . PHE A 1 73 ? 3.557 -2.637 3.673 1.00 97.44 73 PHE A O 1
ATOM 547 N N . VAL A 1 74 ? 5.195 -4.052 3.062 1.00 97.62 74 VAL A N 1
ATOM 548 C CA . VAL A 1 74 ? 4.604 -5.241 3.692 1.00 97.62 74 VAL A CA 1
ATOM 549 C C . VAL A 1 74 ? 4.396 -5.027 5.189 1.00 97.62 74 VAL A C 1
ATOM 551 O O . VAL A 1 74 ? 3.333 -5.354 5.716 1.00 97.62 74 VAL A O 1
ATOM 554 N N . GLN A 1 75 ? 5.387 -4.463 5.885 1.00 98.19 75 GLN A N 1
ATOM 555 C CA . GLN A 1 75 ? 5.272 -4.246 7.324 1.00 98.19 75 GLN A CA 1
ATOM 556 C C . GLN A 1 75 ? 4.251 -3.151 7.648 1.00 98.19 75 GLN A C 1
ATOM 558 O O . GLN A 1 75 ? 3.441 -3.337 8.551 1.00 98.19 75 GLN A O 1
ATOM 563 N N . SER A 1 76 ? 4.228 -2.044 6.900 1.00 97.75 76 SER A N 1
ATOM 564 C CA . SER A 1 76 ? 3.216 -0.997 7.080 1.00 97.75 76 SER A CA 1
ATOM 565 C C . SER A 1 76 ? 1.801 -1.507 6.786 1.00 97.75 76 SER A C 1
ATOM 567 O O . SER A 1 76 ? 0.886 -1.168 7.533 1.00 97.75 76 SER A O 1
ATOM 569 N N . TYR A 1 77 ? 1.616 -2.358 5.768 1.00 97.62 77 TYR A N 1
ATOM 570 C CA . TYR A 1 77 ? 0.340 -3.030 5.487 1.00 97.62 77 TYR A CA 1
ATOM 571 C C . TYR A 1 77 ? -0.102 -3.907 6.665 1.00 97.62 77 TYR A C 1
ATOM 573 O O . TYR A 1 77 ? -1.211 -3.747 7.174 1.00 97.62 77 TYR A O 1
ATOM 581 N N . LYS A 1 78 ? 0.784 -4.782 7.159 1.00 98.06 78 LYS A N 1
ATOM 582 C CA . LYS A 1 78 ? 0.505 -5.642 8.322 1.00 98.06 78 LYS A CA 1
ATOM 583 C C . LYS A 1 78 ? 0.184 -4.822 9.572 1.00 98.06 78 LYS A C 1
ATOM 585 O O . LYS A 1 78 ? -0.746 -5.162 10.297 1.00 98.06 78 LYS A O 1
ATOM 590 N N . ASN A 1 79 ? 0.896 -3.717 9.795 1.00 98.56 79 ASN A N 1
ATOM 591 C CA . ASN A 1 79 ? 0.644 -2.831 10.928 1.00 98.56 79 ASN A CA 1
ATOM 592 C C . ASN A 1 79 ? -0.722 -2.137 10.830 1.00 98.56 79 ASN A C 1
ATOM 594 O O . ASN A 1 79 ? -1.421 -2.051 11.834 1.00 98.56 79 ASN A O 1
ATOM 598 N N . ALA A 1 80 ? -1.119 -1.675 9.640 1.00 98.19 80 ALA A N 1
ATOM 599 C CA . ALA A 1 80 ? -2.435 -1.077 9.420 1.00 98.19 80 ALA A CA 1
ATOM 600 C C . ALA A 1 80 ? -3.565 -2.098 9.638 1.00 98.19 80 ALA A C 1
ATOM 602 O O . ALA A 1 80 ? -4.550 -1.786 10.306 1.00 98.19 80 ALA A O 1
ATOM 603 N N . ARG A 1 81 ? -3.394 -3.343 9.163 1.00 97.81 81 ARG A N 1
ATOM 604 C CA . ARG A 1 81 ? -4.324 -4.453 9.445 1.00 97.81 81 ARG A CA 1
ATOM 605 C C . ARG A 1 81 ? -4.434 -4.732 10.945 1.00 97.81 81 ARG A C 1
ATOM 607 O O . ARG A 1 81 ? -5.540 -4.859 11.457 1.00 97.81 81 ARG A O 1
ATOM 614 N N . ALA A 1 82 ? -3.302 -4.800 11.648 1.00 98.38 82 ALA A N 1
ATOM 615 C CA . ALA A 1 82 ? -3.263 -5.041 13.091 1.00 98.38 82 ALA A CA 1
ATOM 616 C C . ALA A 1 82 ? -3.903 -3.907 13.912 1.00 98.38 82 ALA A C 1
ATOM 618 O O . ALA A 1 82 ? -4.421 -4.164 14.991 1.00 98.38 82 ALA A O 1
ATOM 619 N N . ALA A 1 83 ? -3.900 -2.678 13.389 1.00 98.38 83 ALA A N 1
ATOM 620 C CA . ALA A 1 83 ? -4.581 -1.519 13.968 1.00 98.38 83 ALA A CA 1
ATOM 621 C C . ALA A 1 83 ? -6.08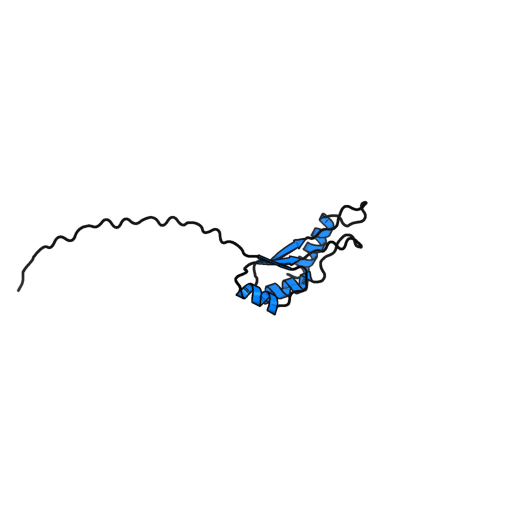6 -1.435 13.629 1.00 98.38 83 ALA A C 1
ATOM 623 O O . ALA A 1 83 ? -6.749 -0.466 13.987 1.00 98.38 83 ALA A O 1
ATOM 624 N N . GLY A 1 84 ? -6.633 -2.417 12.903 1.00 97.81 84 GLY A N 1
ATOM 625 C CA . GLY A 1 84 ? -8.066 -2.512 12.612 1.00 97.81 84 GLY A CA 1
ATOM 626 C C . GLY A 1 84 ? -8.511 -1.972 11.251 1.00 97.81 84 GLY A C 1
ATOM 627 O O . GLY A 1 84 ? -9.687 -2.107 10.912 1.00 97.81 84 GLY A O 1
ATOM 628 N N . PHE A 1 85 ? -7.616 -1.428 10.417 1.00 98.19 85 PHE A N 1
ATOM 629 C CA . PHE A 1 85 ? -8.007 -1.016 9.066 1.00 98.19 85 PHE A CA 1
ATOM 630 C C . PHE A 1 85 ? -8.360 -2.229 8.194 1.00 98.19 85 PHE A C 1
ATOM 632 O O . PHE A 1 85 ? -7.562 -3.149 8.009 1.00 98.19 85 PHE A O 1
ATOM 639 N N . THR A 1 86 ? -9.547 -2.199 7.589 1.00 96.56 86 THR A N 1
ATOM 640 C CA . THR A 1 86 ? -10.003 -3.208 6.618 1.00 96.56 86 THR A CA 1
ATOM 641 C C . THR A 1 86 ? -9.965 -2.693 5.180 1.00 96.56 86 THR A C 1
ATOM 643 O O . THR A 1 86 ? -9.667 -3.465 4.271 1.00 96.56 86 THR A O 1
ATOM 646 N N . ASN A 1 87 ? -10.196 -1.393 4.982 1.00 97.38 87 ASN A N 1
ATOM 647 C CA . ASN A 1 87 ? -10.065 -0.691 3.707 1.00 97.38 87 ASN A CA 1
ATOM 648 C C . ASN A 1 87 ? -8.634 -0.146 3.578 1.00 97.38 87 ASN A C 1
ATOM 650 O O . ASN A 1 87 ? -8.306 0.911 4.120 1.00 97.38 87 ASN A O 1
ATOM 654 N N . ILE A 1 88 ? -7.762 -0.912 2.922 1.00 97.44 88 ILE A N 1
ATOM 655 C CA . ILE A 1 88 ? -6.353 -0.558 2.740 1.00 97.44 88 ILE A CA 1
ATOM 656 C C . ILE A 1 88 ? -6.014 -0.592 1.257 1.00 97.44 88 ILE A C 1
ATOM 658 O O . ILE A 1 88 ? -6.087 -1.646 0.630 1.00 97.44 88 ILE A O 1
ATOM 662 N N . ASP A 1 89 ? -5.571 0.546 0.737 1.00 97.12 89 ASP A N 1
ATOM 663 C CA . ASP A 1 89 ? -5.026 0.650 -0.611 1.00 97.12 89 ASP A CA 1
ATOM 664 C C . ASP A 1 89 ? -3.503 0.746 -0.566 1.00 97.12 89 ASP A C 1
ATOM 666 O O . ASP A 1 89 ? -2.871 1.012 0.462 1.00 97.12 89 ASP A O 1
ATOM 670 N N . THR A 1 90 ? -2.900 0.597 -1.738 1.00 97.31 90 THR A N 1
ATOM 671 C CA . THR A 1 90 ? -1.520 0.993 -1.948 1.00 97.31 90 THR A CA 1
ATOM 672 C C . THR A 1 90 ? -1.416 1.990 -3.082 1.00 97.31 90 THR A C 1
ATOM 674 O O . THR A 1 90 ? -2.181 1.921 -4.043 1.00 97.31 90 THR A O 1
ATOM 677 N N . TYR A 1 91 ? -0.440 2.891 -3.001 1.00 97.31 91 TYR A N 1
ATOM 678 C CA . TYR A 1 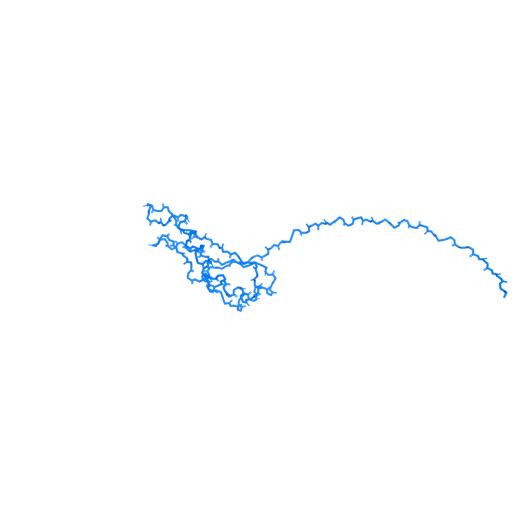91 ? -0.078 3.717 -4.144 1.00 97.31 91 TYR A CA 1
ATOM 679 C C . TYR A 1 91 ? 1.251 3.284 -4.756 1.00 97.31 91 TYR A C 1
ATOM 681 O O . TYR A 1 91 ? 2.183 2.813 -4.092 1.00 97.31 91 TYR A O 1
ATOM 689 N N . TRP A 1 92 ? 1.326 3.491 -6.062 1.00 96.00 92 TRP A N 1
ATOM 690 C CA . TRP A 1 92 ? 2.462 3.174 -6.905 1.00 96.00 92 TRP A CA 1
ATOM 691 C C . TRP A 1 92 ? 3.160 4.480 -7.294 1.00 96.00 92 TRP A C 1
ATOM 693 O O . TRP A 1 92 ? 2.568 5.313 -7.975 1.00 96.00 92 TRP A O 1
ATOM 703 N N . TYR A 1 93 ? 4.405 4.682 -6.843 1.00 94.56 93 TYR A N 1
ATOM 704 C CA . TYR A 1 93 ? 5.240 5.815 -7.255 1.00 94.56 93 TYR A CA 1
ATOM 705 C C . TYR A 1 93 ? 6.262 5.345 -8.302 1.00 94.56 93 TYR A C 1
ATOM 707 O O . TYR A 1 93 ? 7.347 4.886 -7.930 1.00 94.56 93 TYR A O 1
ATOM 715 N N . PRO A 1 94 ? 5.925 5.396 -9.603 1.00 90.06 94 PRO A N 1
ATOM 716 C CA . PRO A 1 94 ? 6.720 4.759 -10.644 1.00 90.06 94 PRO A CA 1
ATOM 717 C C . PRO A 1 94 ? 8.056 5.451 -10.911 1.00 90.06 94 PRO A C 1
ATOM 719 O O . PRO A 1 94 ? 8.232 6.651 -10.685 1.00 90.06 94 PRO A O 1
ATOM 722 N N . CYS A 1 95 ? 8.975 4.695 -11.512 1.00 87.50 95 CYS A N 1
ATOM 723 C CA . CYS A 1 95 ? 10.075 5.264 -12.286 1.00 87.50 95 CYS A CA 1
ATOM 724 C C . CYS A 1 95 ? 10.147 4.645 -13.673 1.00 87.50 95 CYS A C 1
ATOM 726 O O . CYS A 1 95 ? 10.438 3.463 -13.817 1.00 87.50 95 CYS A O 1
ATOM 728 N N . THR A 1 96 ? 9.930 5.453 -14.701 1.00 78.44 96 THR A N 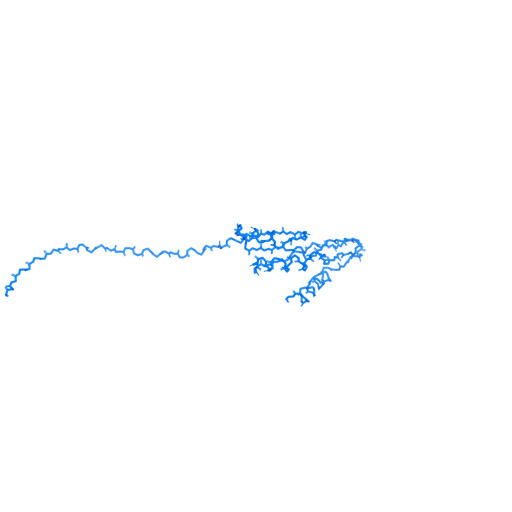1
ATOM 729 C CA . THR A 1 96 ? 10.070 5.062 -16.107 1.00 78.44 96 THR A CA 1
ATOM 730 C C . THR A 1 96 ? 10.672 6.202 -16.914 1.00 78.44 96 THR A C 1
ATOM 732 O O . THR A 1 96 ? 10.745 7.338 -16.455 1.00 78.44 96 THR A O 1
ATOM 735 N N . GLY A 1 97 ? 11.124 5.897 -18.131 1.00 66.06 97 GLY A N 1
ATOM 736 C CA . GLY A 1 97 ? 11.272 6.923 -19.164 1.00 66.06 97 GLY A CA 1
ATOM 737 C C . GLY A 1 97 ? 12.652 7.557 -19.352 1.00 66.06 97 GLY A C 1
ATOM 738 O O . GLY A 1 97 ? 12.813 8.280 -20.328 1.00 66.06 97 GLY A O 1
ATOM 739 N N . PHE A 1 98 ? 13.683 7.270 -18.543 1.00 61.19 98 PHE A N 1
ATOM 740 C CA . PHE A 1 98 ? 15.037 7.728 -18.897 1.00 61.19 98 PHE A CA 1
ATOM 741 C C . PHE A 1 98 ? 15.754 6.685 -19.763 1.00 61.19 98 PHE A C 1
ATOM 743 O O . PHE A 1 98 ? 16.282 5.685 -19.272 1.00 61.19 98 PHE A O 1
ATOM 750 N N . LYS A 1 99 ? 15.760 6.926 -21.080 1.00 63.84 99 LYS A N 1
ATOM 751 C CA . LYS A 1 99 ? 16.585 6.208 -22.073 1.00 63.84 99 LYS A CA 1
ATOM 752 C C . LYS A 1 99 ? 16.436 4.672 -22.063 1.00 63.84 99 LYS A C 1
ATOM 754 O O . LYS A 1 99 ? 17.428 3.970 -22.231 1.00 63.84 99 LYS A O 1
ATOM 759 N N . ASN A 1 100 ? 15.228 4.144 -21.847 1.00 56.62 100 ASN A N 1
ATOM 760 C CA . ASN A 1 100 ? 14.929 2.697 -21.843 1.00 56.62 100 ASN A CA 1
ATOM 761 C C . ASN A 1 100 ? 15.696 1.852 -20.801 1.00 56.62 100 ASN A C 1
ATOM 763 O O . ASN A 1 100 ? 15.731 0.631 -20.916 1.00 56.62 100 ASN A O 1
ATOM 767 N N . LYS A 1 101 ? 16.292 2.463 -19.765 1.00 66.81 101 LYS A N 1
ATOM 768 C CA . LYS A 1 101 ? 17.043 1.731 -18.723 1.00 66.81 101 LYS A CA 1
ATOM 769 C C . LYS A 1 101 ? 16.208 1.298 -17.514 1.00 66.81 101 LYS A C 1
ATOM 771 O O . LYS A 1 101 ? 16.731 0.640 -16.620 1.00 66.81 101 LYS A O 1
ATOM 776 N N . TYR A 1 102 ? 14.936 1.683 -17.450 1.00 82.88 102 TYR A N 1
ATOM 777 C CA . TYR A 1 102 ? 14.065 1.423 -16.300 1.00 82.88 102 TYR A CA 1
ATOM 778 C C . TYR A 1 102 ? 13.021 0.357 -16.613 1.00 82.88 102 TYR A C 1
ATOM 780 O O . TYR A 1 102 ? 12.657 0.158 -17.772 1.00 82.88 102 TYR A O 1
ATOM 788 N N . LYS A 1 103 ? 12.533 -0.326 -15.572 1.00 89.69 103 LYS A N 1
ATOM 789 C CA . LYS A 1 103 ? 11.517 -1.374 -15.708 1.00 89.69 103 LYS A CA 1
ATOM 790 C C . LYS A 1 103 ? 10.260 -0.798 -16.356 1.00 89.69 103 LYS A C 1
ATOM 792 O O . LYS A 1 103 ? 9.861 0.320 -16.037 1.00 89.69 103 LYS A O 1
ATOM 797 N N . SER A 1 104 ? 9.599 -1.567 -17.218 1.00 90.12 104 SER A N 1
ATOM 798 C CA . SER A 1 104 ? 8.302 -1.166 -17.774 1.00 90.12 104 SER A CA 1
ATOM 799 C C . SER A 1 104 ? 7.252 -1.013 -16.671 1.00 90.12 104 SER A C 1
ATOM 801 O O . SER A 1 104 ? 7.348 -1.659 -15.626 1.00 90.12 104 SER A O 1
ATOM 803 N N . TYR A 1 105 ? 6.209 -0.215 -16.911 1.00 91.25 105 TYR A N 1
ATOM 804 C CA . TYR A 1 105 ? 5.078 -0.120 -15.983 1.00 91.25 105 TYR A CA 1
ATOM 805 C C . TYR A 1 105 ? 4.479 -1.494 -15.666 1.00 91.25 105 TYR A C 1
ATOM 807 O O . TYR A 1 105 ? 4.274 -1.815 -14.500 1.00 91.25 105 TYR A O 1
ATOM 815 N N . ALA A 1 106 ? 4.306 -2.342 -16.686 1.00 93.50 106 ALA A N 1
ATOM 816 C CA . ALA A 1 106 ? 3.818 -3.707 -16.516 1.00 93.50 106 ALA A CA 1
ATOM 817 C C . ALA A 1 106 ? 4.703 -4.526 -15.563 1.00 93.50 106 ALA A C 1
ATOM 819 O O . ALA A 1 106 ? 4.188 -5.212 -14.684 1.00 93.50 106 ALA A O 1
ATOM 820 N N . LYS A 1 107 ? 6.034 -4.411 -15.673 1.00 93.94 107 LYS A N 1
ATOM 821 C CA . LYS A 1 107 ? 6.959 -5.093 -14.761 1.00 93.94 107 LYS A CA 1
ATOM 822 C C . LYS A 1 107 ? 6.839 -4.567 -13.329 1.00 93.94 107 LYS A C 1
ATOM 824 O O . LYS A 1 107 ? 6.833 -5.369 -12.403 1.00 93.94 107 LYS A O 1
ATOM 829 N N . GLN A 1 108 ? 6.721 -3.252 -13.144 1.00 94.31 108 GLN A N 1
ATOM 830 C CA . GLN A 1 108 ? 6.576 -2.644 -11.815 1.00 94.31 108 GLN A CA 1
ATOM 831 C C . GLN A 1 108 ? 5.272 -3.075 -11.131 1.00 94.31 108 GLN A C 1
ATOM 833 O O . GLN A 1 108 ? 5.286 -3.453 -9.962 1.00 94.31 108 GLN A O 1
ATOM 838 N N . ILE A 1 109 ? 4.159 -3.081 -11.872 1.00 95.62 109 ILE A N 1
ATOM 839 C CA . ILE A 1 109 ? 2.863 -3.548 -11.368 1.00 95.62 109 ILE A CA 1
ATOM 840 C C . ILE A 1 109 ? 2.895 -5.051 -11.071 1.00 95.62 109 ILE A C 1
ATOM 842 O O . ILE A 1 109 ? 2.397 -5.463 -10.029 1.00 95.62 109 ILE A O 1
ATOM 846 N N . ALA A 1 110 ? 3.535 -5.864 -11.917 1.00 97.12 110 ALA A N 1
ATOM 847 C CA . ALA A 1 110 ? 3.686 -7.298 -11.668 1.00 97.12 110 ALA A CA 1
ATOM 848 C C . ALA A 1 110 ? 4.509 -7.595 -10.401 1.00 97.12 110 ALA A C 1
ATOM 850 O O . ALA A 1 110 ? 4.152 -8.481 -9.633 1.00 97.12 110 ALA A O 1
ATOM 851 N N . GLU A 1 111 ? 5.588 -6.846 -10.148 1.00 97.00 111 GLU A N 1
ATOM 852 C CA . GLU A 1 111 ? 6.384 -6.972 -8.916 1.00 97.00 111 GLU A CA 1
ATOM 853 C C . GLU A 1 111 ? 5.573 -6.600 -7.663 1.00 97.00 111 GLU A C 1
ATOM 855 O O . GLU A 1 111 ? 5.645 -7.291 -6.643 1.00 97.00 111 GLU A O 1
ATOM 860 N N . LEU A 1 112 ? 4.781 -5.525 -7.741 1.00 97.06 112 LEU A N 1
ATOM 861 C CA . LEU A 1 112 ? 3.901 -5.112 -6.649 1.00 97.06 112 LEU A CA 1
ATOM 862 C C . LEU A 1 112 ? 2.790 -6.144 -6.402 1.00 97.06 112 LEU A C 1
ATOM 864 O O . LEU A 1 112 ? 2.571 -6.538 -5.259 1.00 97.06 112 LEU A O 1
ATOM 868 N N . GLY A 1 113 ? 2.140 -6.626 -7.464 1.00 96.94 113 GLY A N 1
ATOM 869 C CA . GLY A 1 113 ? 1.109 -7.665 -7.397 1.00 96.94 113 GLY A CA 1
ATOM 870 C C . GLY A 1 113 ? 1.631 -8.968 -6.791 1.00 96.94 113 GLY A C 1
ATOM 871 O O . GLY A 1 113 ? 1.044 -9.479 -5.843 1.00 96.94 113 GLY A O 1
ATOM 872 N N . ALA A 1 114 ? 2.801 -9.440 -7.233 1.00 98.12 114 ALA A N 1
ATOM 873 C CA . ALA A 1 114 ? 3.446 -10.617 -6.649 1.00 98.12 114 ALA A CA 1
ATOM 874 C C . ALA A 1 114 ? 3.753 -10.441 -5.150 1.00 98.12 114 ALA A C 1
ATOM 876 O O . ALA A 1 114 ? 3.655 -11.391 -4.376 1.00 98.12 114 ALA A O 1
ATOM 877 N N . THR A 1 115 ? 4.093 -9.220 -4.719 1.00 97.62 115 THR A N 1
ATOM 878 C CA . THR A 1 115 ? 4.313 -8.926 -3.295 1.00 97.62 115 THR A CA 1
ATOM 879 C C . THR A 1 115 ? 3.020 -9.030 -2.490 1.00 97.62 115 THR A C 1
ATOM 881 O O . THR A 1 115 ? 3.048 -9.580 -1.390 1.00 97.62 115 THR A O 1
ATOM 884 N N . PHE A 1 116 ? 1.892 -8.549 -3.024 1.00 92.81 116 PHE A N 1
ATOM 885 C CA . PHE A 1 116 ? 0.582 -8.749 -2.398 1.00 92.81 116 PHE A CA 1
ATOM 886 C C . PHE A 1 116 ? 0.223 -10.228 -2.289 1.00 92.81 116 PHE A C 1
ATOM 888 O O . PHE A 1 116 ? -0.134 -10.686 -1.208 1.00 92.81 116 PHE A O 1
ATOM 895 N N . ASP A 1 117 ? 0.354 -10.983 -3.380 1.00 95.38 117 ASP A N 1
ATOM 896 C CA . ASP A 1 117 ? -0.008 -12.402 -3.399 1.00 95.38 117 ASP A CA 1
ATOM 897 C C . ASP A 1 117 ? 0.775 -13.233 -2.382 1.00 95.38 117 ASP A C 1
ATOM 899 O O . ASP A 1 117 ? 0.225 -14.173 -1.811 1.00 95.38 117 ASP A O 1
ATOM 903 N N . ALA A 1 118 ? 2.024 -12.853 -2.112 1.00 96.81 118 ALA A N 1
ATOM 904 C CA . ALA A 1 118 ? 2.877 -13.504 -1.125 1.00 96.81 118 ALA A CA 1
ATOM 905 C C . ALA A 1 118 ? 2.607 -13.084 0.337 1.00 96.81 118 ALA A C 1
ATOM 907 O O . ALA A 1 118 ? 3.176 -13.690 1.243 1.00 96.81 118 ALA A O 1
ATOM 908 N N . ASN A 1 119 ? 1.812 -12.036 0.592 1.00 92.75 119 ASN A N 1
ATOM 909 C CA . ASN A 1 119 ? 1.669 -11.425 1.927 1.00 92.75 119 ASN A CA 1
ATOM 910 C C . ASN A 1 119 ? 0.220 -11.148 2.368 1.00 92.75 119 ASN A C 1
ATOM 912 O O . ASN A 1 119 ? 0.025 -10.456 3.373 1.00 92.75 119 ASN A O 1
ATOM 916 N N . LYS A 1 120 ? -0.767 -11.633 1.614 1.00 71.88 120 LYS A N 1
ATOM 917 C CA . LYS A 1 120 ? -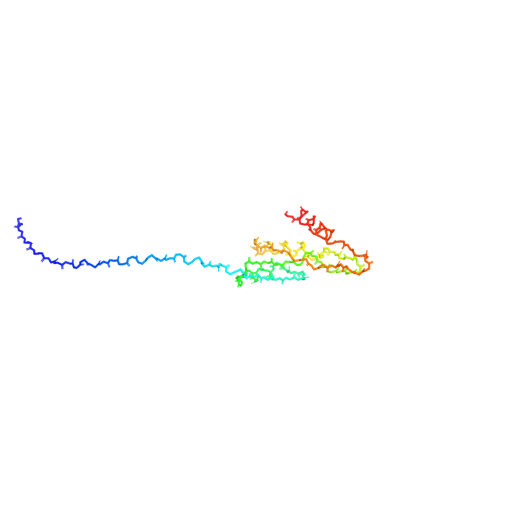2.197 -11.503 1.920 1.00 71.88 120 LYS A CA 1
ATOM 918 C C . LYS A 1 120 ? -2.635 -12.339 3.119 1.00 71.88 120 LYS A C 1
ATOM 920 O O . LYS A 1 120 ? -2.096 -13.453 3.293 1.00 71.88 120 LYS A O 1
#

Organism: NCBI:txid2480587